Protein AF-A0A963WDK1-F1 (afdb_monomer)

Solvent-accessible surface area (backbone atoms only 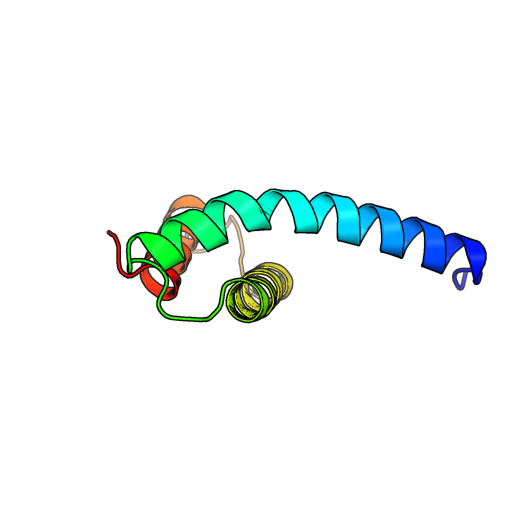— not comparable to full-atom values): 4710 Å² total; per-residue (Å²): 136,83,79,50,72,69,56,49,51,53,53,47,53,53,50,52,58,63,57,52,72,50,50,65,57,41,47,49,34,32,75,70,63,39,24,82,55,58,46,74,58,43,50,52,51,51,50,50,52,60,69,50,40,72,79,73,64,42,93,86,53,96,56,52,72,67,58,51,50,50,53,49,43,31,73,58,38,71,48,134

Sequence (80 aa):
RSLTLDERVSIGAQKDAYEAVWMPVLRALHRAGRLKARPEVARLFVFGALNWSVQWFSDRGTLSLDELTAQALLLFTGDE

pLDDT: mean 92.41, std 7.31, range [55.41, 98.31]

Secondary structure (DSSP, 8-state):
-PPPHHHHHHHHHHHHHHHHTTHHHHHHHHHTTS--S-HHHHHHHHHHHHHHHTTT--TTSSS-HHHHHHHHHHHHH---

Nearest PDB structures (foldseek):
  4mo7-assembly1_A-2  TM=8.900E-01  e=1.052E-03  Pseudomonas fluorescens A506
  4mxm-assembly1_A  TM=8.439E-01  e=8.639E-04  Pseudomonas fluorescens A506
  4mxm-assembly1_B  TM=8.166E-01  e=1.369E-03  Pseudomonas fluorescens A506
  3ccy-assembly1_A-2  TM=8.257E-01  e=1.125E-02  Bordetella parapertussis 12822
  5k7f-assembly1_B  TM=8.085E-01  e=1.370E-02  Myxococcus xanthus DK 1622

Mean predicted aligned error: 4.55 Å

Radius of gyration: 15.52 Å; Cα contacts (8 Å, |Δi|>4): 39; chains: 1; bounding box: 44×20×37 Å

Foldseek 3Di:
DDDDPVRVVVVVVVVCVVLVVQQVVLVVLVVVVQFVDDSVVLSVVLCVCVVCCVVPDDCPDPAHPVNVVVVSSCVGRVDD

Structure (mmCIF, N/CA/C/O backbone):
data_AF-A0A963WDK1-F1
#
_entry.id   AF-A0A963WDK1-F1
#
loop_
_atom_site.group_PDB
_atom_site.id
_atom_site.type_symbol
_atom_site.label_atom_id
_atom_site.label_alt_id
_atom_site.label_comp_id
_atom_site.label_asym_id
_atom_site.label_entity_id
_atom_site.label_seq_id
_atom_site.pdbx_PDB_ins_code
_atom_site.Cartn_x
_atom_site.Cartn_y
_atom_site.Cartn_z
_atom_site.occupancy
_atom_site.B_iso_or_equiv
_atom_site.auth_seq_id
_atom_site.auth_comp_id
_atom_site.auth_asym_id
_atom_site.auth_atom_id
_atom_site.pdbx_PDB_model_num
ATOM 1 N N . ARG A 1 1 ? 26.485 8.662 -5.963 1.00 66.12 1 ARG A N 1
ATOM 2 C CA . ARG A 1 1 ? 26.687 8.197 -7.358 1.00 66.12 1 ARG A CA 1
ATOM 3 C C . ARG A 1 1 ? 25.321 8.147 -8.024 1.00 66.12 1 ARG A C 1
ATOM 5 O O . ARG A 1 1 ? 24.415 7.593 -7.420 1.00 66.12 1 ARG A O 1
ATOM 12 N N . SE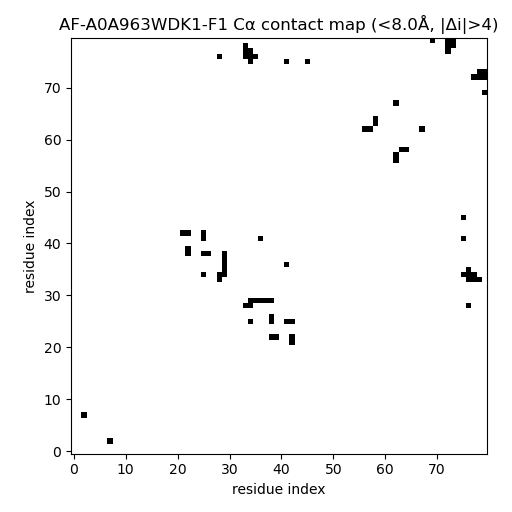R A 1 2 ? 25.150 8.778 -9.182 1.00 74.12 2 SER A N 1
ATOM 13 C CA . SER A 1 2 ? 23.872 8.779 -9.909 1.00 74.12 2 SER A CA 1
ATOM 14 C C . SER A 1 2 ? 23.695 7.470 -10.680 1.00 74.12 2 SER A C 1
ATOM 16 O O . SER A 1 2 ? 24.677 6.967 -11.220 1.00 74.12 2 SER A O 1
ATOM 18 N N . LEU A 1 3 ? 22.467 6.944 -10.727 1.00 78.81 3 LEU A N 1
ATOM 19 C CA . LEU A 1 3 ? 22.135 5.726 -11.476 1.00 78.81 3 LEU A CA 1
ATOM 20 C C . LEU A 1 3 ? 22.304 5.941 -12.985 1.00 78.81 3 LEU A C 1
ATOM 22 O O . LEU A 1 3 ? 21.821 6.956 -13.513 1.00 78.81 3 LEU A O 1
ATOM 26 N N . THR A 1 4 ? 22.931 4.978 -13.662 1.00 89.69 4 THR A N 1
ATOM 27 C CA . THR A 1 4 ? 23.000 4.898 -15.128 1.00 89.69 4 THR A CA 1
ATOM 28 C C . THR A 1 4 ? 21.612 4.629 -15.724 1.00 89.69 4 THR A C 1
ATOM 30 O O . THR A 1 4 ? 20.661 4.299 -15.010 1.00 89.69 4 THR A O 1
ATOM 33 N N . LEU A 1 5 ? 21.457 4.804 -17.039 1.00 84.94 5 LEU A N 1
ATOM 34 C CA . LEU A 1 5 ? 20.191 4.508 -17.721 1.00 84.94 5 LEU A CA 1
ATOM 35 C C . LEU A 1 5 ? 19.809 3.028 -17.580 1.00 84.94 5 LEU A C 1
ATOM 37 O O . LEU A 1 5 ? 18.671 2.734 -17.225 1.00 84.94 5 LEU A O 1
ATOM 41 N N . ASP A 1 6 ? 20.770 2.122 -17.752 1.00 84.94 6 ASP A N 1
ATOM 42 C CA . ASP A 1 6 ? 20.542 0.678 -17.639 1.00 84.94 6 ASP A CA 1
ATOM 43 C C . ASP A 1 6 ? 20.147 0.270 -16.211 1.00 84.94 6 ASP A C 1
ATOM 45 O O . ASP A 1 6 ? 19.232 -0.532 -16.018 1.00 84.94 6 ASP A O 1
ATOM 49 N N . GLU A 1 7 ? 20.762 0.884 -15.192 1.00 82.94 7 GLU A N 1
ATOM 50 C CA . GLU A 1 7 ? 20.383 0.675 -13.788 1.00 82.94 7 GLU A CA 1
ATOM 51 C C . GLU A 1 7 ? 18.949 1.155 -13.511 1.00 82.94 7 GLU A C 1
ATOM 53 O O . GLU A 1 7 ? 18.188 0.473 -12.825 1.00 82.94 7 GLU A O 1
ATOM 58 N N . ARG A 1 8 ? 18.538 2.299 -14.078 1.00 85.06 8 ARG A N 1
ATOM 59 C CA . ARG A 1 8 ? 17.165 2.821 -13.939 1.00 85.06 8 ARG A CA 1
ATOM 60 C C . ARG A 1 8 ? 16.135 1.919 -14.608 1.00 85.06 8 ARG A C 1
ATOM 62 O O . ARG A 1 8 ? 15.071 1.706 -14.034 1.00 85.06 8 ARG A O 1
ATOM 69 N N . VAL A 1 9 ? 16.446 1.399 -15.795 1.00 85.94 9 VAL A N 1
ATOM 70 C CA . VAL A 1 9 ? 15.573 0.469 -16.525 1.00 85.94 9 VAL A CA 1
ATOM 71 C C . VAL A 1 9 ? 15.407 -0.830 -15.740 1.00 85.94 9 VAL A C 1
ATOM 73 O O . VAL A 1 9 ? 14.281 -1.283 -15.548 1.00 85.94 9 VAL A O 1
ATOM 76 N N . SER A 1 10 ? 16.504 -1.388 -15.223 1.00 86.88 10 SER A N 1
ATOM 77 C CA . SER A 1 10 ? 16.474 -2.613 -14.418 1.00 86.88 10 SER A CA 1
ATOM 78 C C . SER A 1 10 ? 15.640 -2.447 -13.140 1.00 86.88 10 SER A C 1
ATOM 80 O O . SER A 1 10 ? 14.727 -3.235 -12.886 1.00 86.88 10 SER A O 1
ATOM 82 N N . ILE A 1 11 ? 15.865 -1.365 -12.384 1.00 89.25 11 ILE A N 1
ATOM 83 C CA . ILE A 1 11 ? 15.083 -1.051 -11.176 1.00 89.25 11 ILE A CA 1
ATOM 84 C C . ILE A 1 11 ? 13.601 -0.843 -11.519 1.00 89.25 11 ILE A C 1
ATOM 86 O O . ILE A 1 11 ? 12.727 -1.305 -10.784 1.00 89.25 11 ILE A O 1
ATOM 90 N N . GLY A 1 12 ? 13.308 -0.180 -12.643 1.00 88.81 12 GLY A N 1
ATOM 91 C CA . GLY A 1 12 ? 11.945 -0.009 -13.146 1.00 88.81 12 GLY A CA 1
ATOM 92 C C . GLY A 1 12 ? 11.253 -1.347 -13.404 1.00 88.81 12 GLY A C 1
ATOM 93 O O . GLY A 1 12 ? 10.167 -1.578 -12.886 1.00 88.81 12 GLY A O 1
ATOM 94 N N . ALA A 1 13 ? 11.917 -2.268 -14.104 1.00 90.12 13 ALA A N 1
ATOM 95 C CA . ALA A 1 13 ? 11.367 -3.591 -14.391 1.00 90.12 13 ALA A CA 1
ATOM 96 C C . ALA A 1 13 ? 11.108 -4.415 -13.117 1.00 90.12 13 ALA A C 1
ATOM 98 O O . ALA A 1 13 ? 10.086 -5.095 -13.011 1.00 90.12 13 ALA A O 1
ATOM 99 N N . GLN A 1 14 ? 12.000 -4.336 -12.123 1.00 92.44 14 GLN A N 1
ATOM 100 C CA . GLN A 1 14 ? 11.798 -5.002 -10.831 1.00 92.44 14 GLN A CA 1
ATOM 101 C C . GLN A 1 14 ? 10.606 -4.419 -10.067 1.00 92.44 14 GLN A C 1
ATOM 103 O O . GLN A 1 14 ? 9.797 -5.171 -9.519 1.00 92.44 14 GLN A O 1
ATOM 108 N N . LYS A 1 15 ? 10.475 -3.087 -10.059 1.00 89.69 15 LYS A N 1
ATOM 109 C CA . LYS A 1 15 ? 9.324 -2.395 -9.475 1.00 89.69 15 LYS A CA 1
ATOM 110 C C . LYS A 1 15 ? 8.030 -2.820 -10.168 1.00 89.69 15 LYS A C 1
ATOM 112 O O . LYS A 1 15 ? 7.090 -3.205 -9.482 1.00 89.69 15 LYS A O 1
ATOM 117 N N . ASP A 1 16 ? 7.992 -2.810 -11.496 1.00 90.38 16 ASP A N 1
ATOM 118 C CA . ASP A 1 16 ? 6.805 -3.187 -12.266 1.00 90.38 16 ASP A CA 1
ATOM 119 C C . ASP A 1 16 ? 6.392 -4.640 -11.995 1.00 90.38 16 ASP A C 1
ATOM 121 O O . ASP A 1 16 ? 5.207 -4.923 -11.813 1.00 90.38 16 ASP A O 1
ATOM 125 N N . ALA A 1 17 ? 7.358 -5.559 -11.894 1.00 92.62 17 ALA A N 1
ATOM 126 C CA . ALA A 1 17 ? 7.100 -6.957 -11.560 1.00 92.62 17 ALA A CA 1
ATOM 127 C C . ALA A 1 17 ? 6.524 -7.121 -10.144 1.00 92.62 17 ALA A C 1
ATOM 129 O O . ALA A 1 17 ? 5.545 -7.846 -9.958 1.00 92.62 17 ALA A O 1
ATOM 130 N N . TYR A 1 18 ? 7.092 -6.421 -9.157 1.00 93.12 18 TYR A N 1
ATOM 131 C CA . TYR A 1 18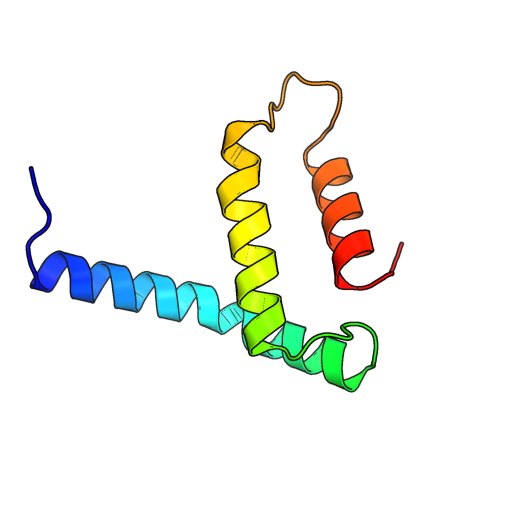 ? 6.568 -6.395 -7.790 1.00 93.12 18 TYR A CA 1
ATOM 132 C C . TYR A 1 18 ? 5.151 -5.815 -7.746 1.00 93.12 18 TYR A C 1
ATOM 134 O O . TYR A 1 18 ? 4.256 -6.364 -7.115 1.00 93.12 18 TYR A O 1
ATOM 142 N N . GLU A 1 19 ? 4.913 -4.721 -8.457 1.00 93.00 19 GLU A N 1
ATOM 143 C CA . GLU A 1 19 ? 3.624 -4.047 -8.483 1.00 93.00 19 GLU A CA 1
ATOM 144 C C . GLU A 1 19 ? 2.539 -4.851 -9.221 1.00 93.00 19 GLU A C 1
ATOM 146 O O . GLU A 1 19 ? 1.358 -4.785 -8.866 1.00 93.00 19 GLU A O 1
ATOM 151 N N . ALA A 1 20 ? 2.921 -5.646 -10.223 1.00 93.88 20 ALA A N 1
ATOM 152 C CA . ALA A 1 20 ? 2.003 -6.471 -11.001 1.00 93.88 20 ALA A CA 1
ATOM 153 C C . ALA A 1 20 ? 1.299 -7.547 -10.159 1.00 93.88 20 ALA A C 1
ATOM 155 O O . ALA A 1 20 ? 0.152 -7.894 -10.466 1.00 93.88 20 ALA A O 1
ATOM 156 N N . VAL A 1 21 ? 1.921 -8.034 -9.075 1.00 96.44 21 VAL A N 1
ATOM 157 C CA . VAL A 1 21 ? 1.334 -9.080 -8.211 1.00 96.44 21 VAL A CA 1
ATOM 158 C C . VAL A 1 21 ? 0.064 -8.616 -7.491 1.00 96.44 21 VAL A C 1
ATOM 160 O O . VAL A 1 21 ? -0.764 -9.439 -7.109 1.00 96.44 21 VAL A O 1
ATOM 163 N N . TRP A 1 22 ? -0.139 -7.301 -7.358 1.00 95.81 22 TRP A N 1
ATOM 164 C CA . TRP A 1 22 ? -1.333 -6.713 -6.744 1.00 95.81 22 TRP A CA 1
ATOM 165 C C . TRP A 1 22 ? -2.543 -6.704 -7.680 1.00 95.81 22 TRP A C 1
ATOM 167 O O . TRP A 1 22 ? -3.694 -6.696 -7.243 1.00 95.81 22 TRP A O 1
ATOM 177 N N . MET A 1 23 ? -2.319 -6.713 -8.993 1.00 97.69 23 MET A N 1
ATOM 178 C CA . MET A 1 23 ? -3.401 -6.522 -9.955 1.00 97.69 23 MET A CA 1
ATOM 179 C C . MET A 1 23 ? -4.478 -7.620 -9.935 1.00 97.69 23 MET A C 1
ATOM 181 O O . MET A 1 23 ? -5.655 -7.276 -10.075 1.00 97.69 23 MET A O 1
ATOM 185 N N . PRO A 1 24 ? -4.161 -8.921 -9.760 1.00 98.31 24 PRO A N 1
ATOM 186 C CA . PRO A 1 24 ? -5.183 -9.957 -9.625 1.00 98.31 24 PRO A CA 1
ATOM 187 C C . PRO A 1 24 ? -6.165 -9.700 -8.473 1.00 98.31 24 PRO A C 1
ATOM 189 O O . PRO A 1 24 ? -7.375 -9.774 -8.696 1.00 98.31 24 PRO A O 1
ATOM 192 N N . VAL A 1 25 ? -5.671 -9.339 -7.281 1.00 96.88 25 VAL A N 1
ATOM 193 C CA . VAL A 1 25 ? -6.525 -9.101 -6.105 1.00 96.88 25 VAL A CA 1
ATOM 194 C C . 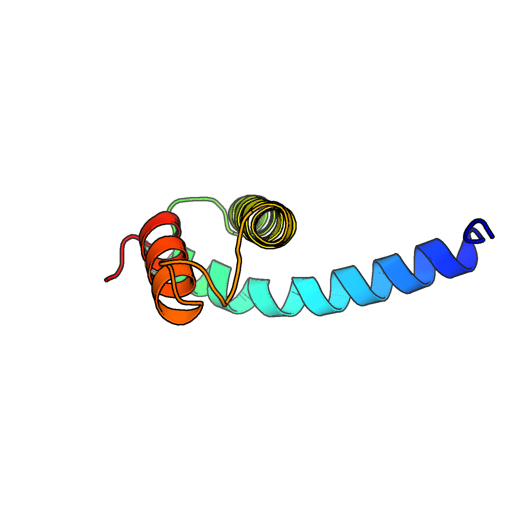VAL A 1 25 ? -7.335 -7.812 -6.245 1.00 96.88 25 VAL A C 1
ATOM 196 O O . VAL A 1 25 ? -8.542 -7.829 -6.016 1.00 96.88 25 VAL A O 1
ATOM 199 N N . LEU A 1 26 ? -6.735 -6.727 -6.746 1.00 97.00 26 LEU A N 1
ATOM 200 C CA . LEU A 1 26 ? -7.453 -5.469 -6.985 1.00 97.00 26 LEU A CA 1
ATOM 201 C C . LEU A 1 26 ? -8.581 -5.645 -8.016 1.00 97.00 26 LEU A C 1
ATOM 203 O O . LEU A 1 26 ? -9.690 -5.145 -7.824 1.00 97.00 26 LEU A O 1
ATOM 207 N N . ARG A 1 27 ? -8.350 -6.424 -9.083 1.00 98.12 27 ARG A N 1
ATOM 208 C CA . ARG A 1 27 ? -9.402 -6.778 -10.052 1.00 98.12 27 ARG A CA 1
ATOM 209 C C . ARG A 1 27 ? -10.491 -7.658 -9.445 1.00 98.12 27 ARG A C 1
ATOM 211 O O . ARG A 1 27 ? -11.652 -7.527 -9.829 1.00 98.12 27 ARG A O 1
ATOM 218 N N . ALA A 1 28 ? -10.146 -8.582 -8.550 1.00 97.69 28 ALA A N 1
ATOM 219 C CA . ALA A 1 28 ? -11.132 -9.410 -7.859 1.00 97.69 28 ALA A CA 1
ATOM 220 C C . ALA A 1 28 ? -12.024 -8.561 -6.940 1.00 97.69 28 ALA A C 1
ATOM 222 O O . ALA A 1 28 ? -13.246 -8.637 -7.054 1.00 97.69 28 ALA A O 1
ATOM 223 N N . LEU A 1 29 ? -11.426 -7.684 -6.129 1.00 96.81 29 LEU A N 1
ATOM 224 C CA . LEU A 1 29 ? -12.148 -6.760 -5.252 1.00 96.81 29 LEU A CA 1
ATOM 225 C C . LEU A 1 29 ? -13.046 -5.798 -6.036 1.00 96.81 29 LEU A C 1
ATOM 227 O O . LEU A 1 29 ? -14.170 -5.531 -5.615 1.00 96.81 29 LEU A O 1
ATOM 231 N N . HIS A 1 30 ? -12.586 -5.302 -7.188 1.00 97.31 30 HIS A N 1
ATOM 232 C CA . HIS A 1 30 ? -13.395 -4.423 -8.031 1.00 97.31 30 HIS A CA 1
ATOM 233 C C . HIS A 1 30 ? -14.608 -5.147 -8.625 1.00 97.31 30 HIS A C 1
ATOM 235 O O . HIS A 1 30 ? -15.725 -4.644 -8.543 1.00 97.31 30 HIS A O 1
ATOM 241 N N . ARG A 1 31 ? -14.419 -6.369 -9.149 1.00 97.69 31 ARG A N 1
ATOM 242 C CA . ARG A 1 31 ? -15.529 -7.204 -9.649 1.00 97.69 31 ARG A CA 1
ATOM 243 C C . ARG A 1 31 ? -16.531 -7.566 -8.554 1.00 97.69 31 ARG A C 1
ATOM 245 O O . ARG A 1 31 ? -17.721 -7.624 -8.831 1.00 97.69 31 ARG A O 1
ATOM 252 N N . ALA A 1 32 ? -16.060 -7.776 -7.326 1.00 96.31 32 ALA A N 1
ATOM 253 C CA . ALA A 1 32 ? -16.909 -8.000 -6.157 1.00 96.31 32 ALA A CA 1
ATOM 254 C C . ALA A 1 32 ? -17.586 -6.714 -5.641 1.00 96.31 32 ALA A C 1
ATOM 256 O O . ALA A 1 32 ? -18.338 -6.757 -4.672 1.00 96.31 32 ALA A O 1
ATOM 257 N N . GLY A 1 33 ? -17.304 -5.552 -6.241 1.00 95.44 33 GLY A N 1
ATOM 258 C CA . GLY A 1 33 ? -17.836 -4.264 -5.809 1.00 95.44 33 GLY A CA 1
ATOM 259 C C . GLY A 1 33 ? -17.274 -3.768 -4.474 1.00 95.44 33 GLY A C 1
ATOM 260 O O . GLY A 1 33 ? -17.799 -2.793 -3.936 1.00 95.44 33 GLY A O 1
ATOM 261 N N . ARG A 1 34 ? -16.226 -4.401 -3.936 1.00 95.44 34 ARG A N 1
ATOM 262 C CA . ARG A 1 34 ? -15.565 -4.008 -2.682 1.00 95.44 34 ARG A CA 1
ATOM 263 C C . ARG A 1 34 ? -14.545 -2.899 -2.896 1.00 95.44 34 ARG A C 1
ATOM 265 O O . ARG A 1 34 ? -14.503 -1.958 -2.122 1.00 95.44 34 ARG A O 1
ATOM 272 N N . LEU A 1 35 ? -13.845 -2.911 -4.026 1.00 96.25 35 LEU A N 1
ATOM 273 C CA . LEU A 1 35 ? -13.020 -1.785 -4.461 1.00 96.25 35 LEU A CA 1
ATOM 274 C C . LEU A 1 35 ? -13.782 -0.933 -5.482 1.00 96.25 35 LEU A C 1
ATOM 276 O O . LEU A 1 35 ? -14.034 -1.375 -6.602 1.00 96.25 35 LEU A O 1
ATOM 280 N N . LYS A 1 36 ? -14.154 0.299 -5.121 1.00 95.12 36 LYS A N 1
ATOM 281 C CA . LYS A 1 36 ? -14.965 1.167 -6.001 1.00 95.12 36 LYS A CA 1
ATOM 282 C C . LYS A 1 36 ? -14.161 1.803 -7.137 1.00 95.12 36 LYS A C 1
ATOM 284 O O . LYS A 1 36 ? -14.682 1.987 -8.234 1.00 95.12 36 LYS A O 1
ATOM 289 N N . ALA A 1 37 ? -12.896 2.131 -6.885 1.00 96.25 37 ALA A N 1
ATOM 290 C CA . ALA A 1 37 ? -12.008 2.702 -7.891 1.00 96.25 37 ALA A CA 1
ATOM 291 C C . ALA A 1 37 ? -11.598 1.660 -8.946 1.00 96.25 37 ALA A C 1
ATOM 293 O O . ALA A 1 37 ? -11.557 0.460 -8.672 1.00 96.25 37 ALA A O 1
ATOM 294 N N . ARG A 1 38 ? -11.233 2.128 -10.147 1.00 97.88 38 ARG A N 1
ATOM 295 C CA . ARG A 1 38 ? -10.631 1.266 -11.179 1.00 97.88 38 ARG A CA 1
ATOM 296 C C . ARG A 1 38 ? -9.327 0.647 -10.645 1.00 97.88 38 ARG A C 1
ATOM 298 O O . ARG A 1 38 ? -8.542 1.398 -10.058 1.00 97.88 38 ARG A O 1
ATOM 305 N N . PRO A 1 39 ? -9.050 -0.652 -10.872 1.00 97.06 39 PRO A N 1
ATOM 306 C CA . PRO A 1 39 ? -7.893 -1.347 -10.297 1.00 97.06 39 PRO A CA 1
ATOM 307 C C . PRO A 1 39 ? -6.546 -0.647 -10.519 1.00 97.06 39 PRO A C 1
ATOM 309 O O . PRO A 1 39 ? -5.745 -0.548 -9.595 1.00 97.06 39 PRO A O 1
ATOM 312 N N . GLU A 1 40 ? -6.309 -0.104 -11.712 1.00 96.25 40 GLU A N 1
ATOM 313 C CA . GLU A 1 40 ? -5.057 0.571 -12.068 1.00 96.25 40 GLU A CA 1
ATOM 314 C C . GLU A 1 40 ? -4.878 1.884 -11.293 1.00 96.25 40 GLU A C 1
ATOM 316 O O . GLU A 1 40 ? -3.771 2.215 -10.879 1.00 96.25 40 GLU A O 1
ATOM 321 N N . VAL A 1 41 ? -5.969 2.618 -11.056 1.00 97.25 41 VAL A N 1
ATOM 322 C CA . VAL A 1 41 ? -5.952 3.871 -10.284 1.00 97.25 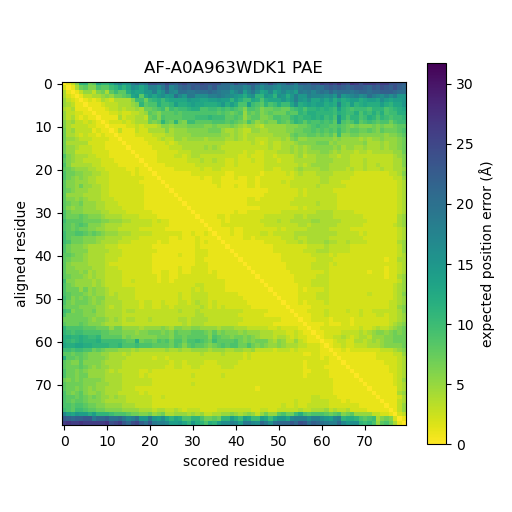41 VAL A CA 1
ATOM 323 C C . VAL A 1 41 ? -5.837 3.576 -8.789 1.00 97.25 41 VAL A C 1
ATOM 325 O O . VAL A 1 41 ? -5.054 4.215 -8.093 1.00 97.25 41 VAL A O 1
ATOM 328 N N . ALA A 1 42 ? -6.571 2.573 -8.300 1.00 96.56 42 ALA A N 1
ATOM 329 C CA . ALA A 1 42 ? -6.477 2.115 -6.918 1.00 96.56 42 ALA A CA 1
ATOM 330 C C . ALA A 1 42 ? -5.047 1.695 -6.564 1.00 96.56 42 ALA A C 1
ATOM 332 O O . ALA A 1 42 ? -4.540 2.077 -5.515 1.00 96.56 42 ALA A O 1
ATOM 333 N N . ARG A 1 43 ? -4.368 0.987 -7.475 1.00 96.50 43 ARG A N 1
ATOM 334 C CA . ARG A 1 43 ? -2.961 0.608 -7.327 1.00 96.50 43 ARG A CA 1
ATOM 335 C C . ARG A 1 43 ? -2.065 1.824 -7.063 1.00 96.50 43 ARG A C 1
ATOM 337 O O . ARG A 1 43 ? -1.234 1.775 -6.162 1.00 96.50 43 ARG A O 1
ATOM 344 N N . LEU A 1 44 ? -2.249 2.913 -7.815 1.00 96.00 44 LEU A N 1
ATOM 345 C CA . LEU A 1 44 ? -1.482 4.150 -7.628 1.00 96.00 44 LEU A CA 1
ATOM 346 C C . LEU A 1 44 ? -1.755 4.792 -6.265 1.00 96.00 44 LEU A C 1
ATOM 348 O O . LEU A 1 44 ? -0.812 5.219 -5.603 1.00 96.00 44 LEU A O 1
ATOM 352 N N . PHE A 1 45 ? -3.015 4.831 -5.825 1.00 96.75 45 PHE A N 1
ATOM 353 C CA . PHE A 1 45 ? -3.356 5.374 -4.509 1.00 96.75 45 PHE A CA 1
ATOM 354 C C . PHE A 1 45 ? -2.799 4.530 -3.363 1.00 96.75 45 PHE A C 1
ATOM 356 O O . PHE A 1 45 ? -2.207 5.095 -2.447 1.00 96.75 45 PHE A O 1
ATOM 363 N N . VAL A 1 46 ? -2.927 3.201 -3.431 1.00 95.44 46 VAL A N 1
ATOM 364 C CA . VAL A 1 46 ? -2.390 2.284 -2.416 1.00 95.44 46 VAL A CA 1
ATOM 365 C C . VAL A 1 46 ? -0.876 2.450 -2.307 1.00 95.44 46 VAL A C 1
ATOM 367 O O . VAL A 1 46 ? -0.372 2.713 -1.219 1.00 95.44 46 VAL A O 1
ATOM 370 N N . PHE A 1 47 ? -0.138 2.389 -3.420 1.00 94.81 47 PHE A N 1
ATOM 371 C CA . PHE A 1 47 ? 1.314 2.581 -3.373 1.00 94.81 47 PHE A CA 1
ATOM 372 C C . PHE A 1 47 ? 1.717 3.996 -2.965 1.00 94.81 47 PHE A C 1
ATOM 374 O O . PHE A 1 47 ? 2.709 4.152 -2.263 1.00 94.81 47 PHE A O 1
ATOM 381 N N . GLY A 1 48 ? 0.966 5.025 -3.362 1.00 95.62 48 GLY A N 1
ATOM 382 C CA . GLY A 1 48 ? 1.202 6.391 -2.898 1.00 95.62 48 GLY A CA 1
ATOM 383 C C . GLY A 1 48 ? 1.067 6.506 -1.379 1.00 95.62 48 GLY A C 1
ATOM 384 O O . GLY A 1 48 ? 1.970 7.016 -0.720 1.00 95.62 48 GLY A O 1
ATOM 385 N N . ALA A 1 49 ? -0.019 5.969 -0.819 1.00 95.88 49 ALA A N 1
ATOM 386 C CA . ALA A 1 49 ? -0.276 5.977 0.617 1.00 95.88 49 ALA A CA 1
ATOM 387 C C . ALA A 1 49 ? 0.772 5.167 1.402 1.00 95.88 49 ALA A C 1
ATOM 389 O O . ALA A 1 49 ? 1.320 5.673 2.379 1.00 95.88 49 ALA A O 1
ATOM 390 N N . LEU A 1 50 ? 1.104 3.951 0.952 1.00 94.25 50 LEU A N 1
ATOM 391 C CA . LEU A 1 50 ? 2.104 3.097 1.605 1.00 94.25 50 LEU A CA 1
ATOM 392 C C . LEU A 1 50 ? 3.526 3.668 1.499 1.00 94.25 50 LEU A C 1
ATOM 394 O O . LEU A 1 50 ? 4.273 3.632 2.468 1.00 94.25 50 LEU A O 1
ATOM 398 N N . ASN A 1 51 ? 3.910 4.242 0.355 1.00 94.19 51 ASN A N 1
ATOM 399 C CA . ASN A 1 51 ? 5.230 4.866 0.218 1.00 94.19 51 ASN A CA 1
ATOM 400 C C . ASN A 1 51 ? 5.347 6.162 1.028 1.00 94.19 51 ASN A C 1
ATOM 402 O O . ASN A 1 51 ? 6.455 6.552 1.385 1.00 94.19 51 ASN A O 1
ATOM 406 N N . TRP A 1 52 ? 4.233 6.844 1.309 1.00 96.75 52 TRP A N 1
ATOM 407 C CA . TRP A 1 52 ? 4.228 8.035 2.156 1.00 96.75 52 TRP A CA 1
ATOM 408 C C . TRP A 1 52 ? 4.149 7.705 3.650 1.00 96.75 52 TRP A C 1
ATOM 410 O O . TRP A 1 52 ? 4.635 8.489 4.462 1.00 96.75 52 TRP A O 1
ATOM 420 N N . SER A 1 53 ? 3.582 6.554 4.034 1.00 96.19 53 SER A N 1
ATOM 421 C CA . SER A 1 53 ? 3.423 6.179 5.447 1.00 96.19 53 SER A CA 1
ATOM 422 C C . SER A 1 53 ? 4.748 6.155 6.204 1.00 96.19 53 SER A C 1
ATOM 424 O O . SER A 1 53 ? 4.805 6.597 7.347 1.00 96.19 53 SER A O 1
ATOM 426 N N . VAL A 1 54 ? 5.839 5.770 5.538 1.00 94.19 54 VAL A N 1
ATOM 427 C CA . VAL A 1 54 ? 7.193 5.755 6.118 1.00 94.19 54 VAL A CA 1
ATOM 428 C C . VAL A 1 54 ? 7.681 7.128 6.598 1.00 94.19 54 VAL A C 1
ATOM 430 O O . VAL A 1 54 ? 8.631 7.190 7.369 1.00 94.19 54 VAL A O 1
ATOM 433 N N . GLN A 1 55 ? 7.068 8.231 6.148 1.00 96.88 55 GLN A N 1
ATOM 434 C CA . GLN A 1 55 ? 7.444 9.587 6.568 1.00 96.88 55 GLN A CA 1
ATOM 435 C C . GLN A 1 55 ? 6.921 9.952 7.961 1.00 96.88 55 GLN A C 1
ATOM 437 O O . GLN A 1 55 ? 7.437 10.882 8.576 1.00 96.88 55 GLN A O 1
ATOM 442 N N . TRP A 1 56 ? 5.887 9.267 8.450 1.00 94.88 56 TRP A N 1
ATOM 443 C CA . TRP A 1 56 ? 5.204 9.637 9.694 1.00 94.88 56 TRP A CA 1
ATOM 444 C C . TRP A 1 56 ? 4.888 8.450 10.608 1.00 94.88 56 TRP A C 1
ATOM 446 O O . TRP A 1 56 ? 4.671 8.653 11.802 1.00 94.88 56 TRP A O 1
ATOM 456 N N . PHE A 1 57 ? 4.872 7.220 10.091 1.00 96.75 57 PHE A N 1
ATOM 457 C CA . PHE A 1 57 ? 4.689 6.019 10.896 1.00 96.75 57 PHE A CA 1
ATOM 458 C C . PHE A 1 57 ? 5.914 5.764 11.783 1.00 96.75 57 PHE A C 1
ATOM 460 O O . PHE A 1 57 ? 7.057 5.841 11.334 1.00 96.75 57 PHE A O 1
ATOM 467 N N . SER A 1 58 ? 5.667 5.408 13.044 1.00 95.56 58 SER A N 1
ATOM 468 C CA . SER A 1 58 ? 6.694 4.967 13.982 1.00 95.56 58 SER A CA 1
ATOM 469 C C . SER A 1 58 ? 6.187 3.763 14.765 1.00 95.56 58 SER A C 1
ATOM 471 O O . SER A 1 58 ? 5.124 3.827 15.375 1.00 95.56 58 SER A O 1
ATOM 473 N N . ASP A 1 59 ? 6.994 2.704 14.806 1.00 92.25 59 ASP A N 1
ATOM 474 C CA . ASP A 1 59 ? 6.760 1.484 15.593 1.00 92.25 59 ASP A CA 1
ATOM 475 C C . ASP A 1 59 ? 6.762 1.712 17.115 1.00 9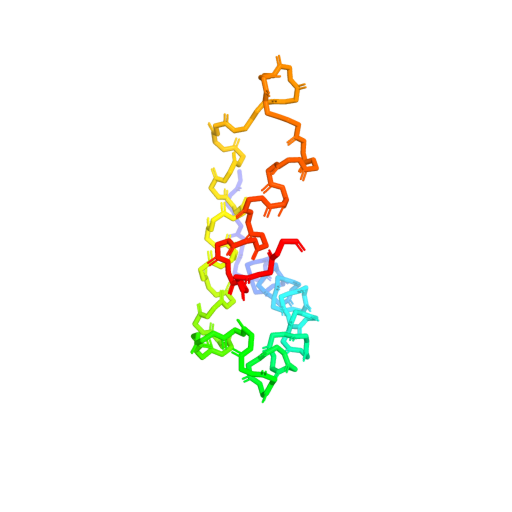2.25 59 ASP A C 1
ATOM 477 O O . ASP A 1 59 ? 6.301 0.867 17.877 1.00 92.25 59 ASP A O 1
ATOM 481 N N . ARG A 1 60 ? 7.261 2.869 17.561 1.00 94.00 60 ARG A N 1
ATOM 482 C CA . ARG A 1 60 ? 7.221 3.340 18.953 1.00 94.00 60 ARG A CA 1
ATOM 483 C C . ARG A 1 60 ? 6.065 4.304 19.231 1.00 94.00 60 ARG A C 1
ATOM 485 O O . ARG A 1 60 ? 5.963 4.822 20.341 1.00 94.00 60 ARG A O 1
ATOM 492 N N . GLY A 1 61 ? 5.241 4.592 18.225 1.00 92.94 61 GLY A N 1
ATOM 493 C CA . GLY A 1 61 ? 4.058 5.433 18.353 1.00 92.94 61 GLY A CA 1
ATOM 494 C C . GLY A 1 61 ? 2.864 4.699 18.964 1.00 92.94 61 GLY A C 1
ATO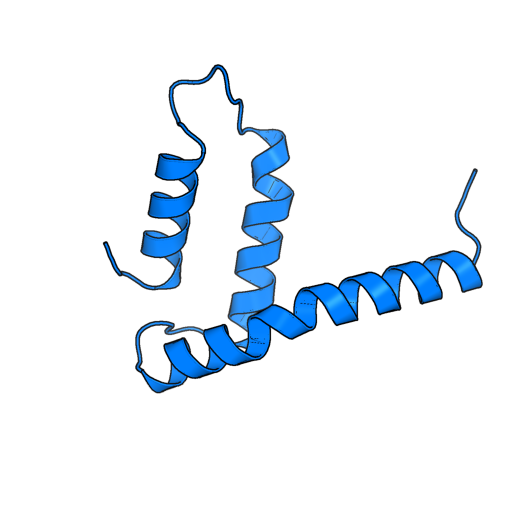M 495 O O . GLY A 1 61 ? 2.942 3.543 19.366 1.00 92.94 61 GLY A O 1
ATOM 496 N N . THR A 1 62 ? 1.728 5.392 19.011 1.00 92.62 62 THR A N 1
ATOM 497 C CA . THR A 1 62 ? 0.453 4.849 19.507 1.00 92.62 62 THR A CA 1
ATOM 498 C C . THR A 1 62 ? -0.307 4.027 18.467 1.00 92.62 62 THR A C 1
ATOM 500 O O . THR A 1 62 ? -1.370 3.514 18.785 1.00 92.62 62 THR A O 1
ATOM 503 N N . LEU A 1 63 ? 0.185 3.969 17.227 1.00 95.00 63 LEU A N 1
ATOM 504 C CA . LEU A 1 63 ? -0.432 3.244 16.122 1.00 95.00 63 LEU A CA 1
ATOM 505 C C . LEU A 1 63 ? 0.473 2.074 15.748 1.00 95.00 63 LEU A C 1
ATOM 507 O O . LEU A 1 63 ? 1.586 2.282 15.265 1.00 95.00 63 LEU A O 1
ATOM 511 N N . SER A 1 64 ? -0.003 0.856 15.964 1.00 95.94 64 SER A N 1
ATOM 512 C CA . SER A 1 64 ? 0.684 -0.355 15.524 1.00 95.94 64 SER A CA 1
ATOM 513 C C . SER A 1 64 ? 0.597 -0.533 14.004 1.00 95.94 64 SER A C 1
ATOM 515 O O . SER A 1 64 ? -0.245 0.057 13.321 1.00 95.94 64 SER A O 1
ATOM 517 N N . LEU A 1 65 ? 1.475 -1.375 13.451 1.00 95.38 65 LEU A N 1
ATOM 518 C CA . LEU A 1 65 ? 1.443 -1.712 12.025 1.00 95.38 65 LEU A CA 1
ATOM 519 C C . LEU A 1 65 ? 0.137 -2.424 11.632 1.00 95.38 65 LEU A C 1
ATOM 521 O O . LEU A 1 65 ? -0.390 -2.177 10.545 1.00 95.38 65 LEU A O 1
ATOM 525 N N . ASP A 1 66 ? -0.397 -3.266 12.516 1.00 95.50 66 ASP A N 1
ATOM 526 C CA . ASP A 1 66 ? -1.660 -3.972 12.292 1.00 95.50 66 ASP A CA 1
ATOM 527 C C . ASP A 1 66 ? -2.838 -2.990 12.262 1.00 95.50 66 ASP A C 1
ATOM 529 O O . ASP A 1 66 ? -3.654 -3.040 11.343 1.00 95.50 66 ASP A O 1
ATOM 533 N N . GLU A 1 67 ? -2.885 -2.025 13.187 1.00 95.81 67 GLU A N 1
ATOM 534 C CA . GLU A 1 67 ? -3.907 -0.969 13.180 1.00 95.81 67 GLU A CA 1
ATOM 535 C C . GLU A 1 67 ? -3.795 -0.074 11.941 1.00 95.81 67 GLU A C 1
ATOM 537 O O . GLU A 1 67 ? -4.808 0.236 11.314 1.00 95.81 67 GLU A O 1
ATOM 542 N N . LEU A 1 68 ? -2.579 0.306 11.530 1.00 95.44 68 LEU A N 1
ATOM 543 C CA . LEU A 1 68 ? -2.371 1.051 10.285 1.00 95.44 68 LEU A CA 1
ATOM 544 C C . LEU A 1 68 ? -2.873 0.261 9.066 1.00 95.44 68 LEU A C 1
ATOM 546 O O . LEU A 1 68 ? -3.509 0.825 8.173 1.00 95.44 68 LEU A O 1
ATOM 550 N N . THR A 1 69 ? -2.606 -1.044 9.034 1.00 94.50 69 THR A N 1
ATOM 551 C CA . THR A 1 69 ? -3.057 -1.932 7.957 1.00 94.50 69 THR A CA 1
ATOM 552 C C . THR A 1 69 ? -4.581 -2.023 7.930 1.00 94.50 69 THR A C 1
ATOM 554 O O . THR A 1 69 ? -5.172 -1.882 6.860 1.00 94.50 69 THR A O 1
ATOM 557 N N . ALA A 1 70 ? -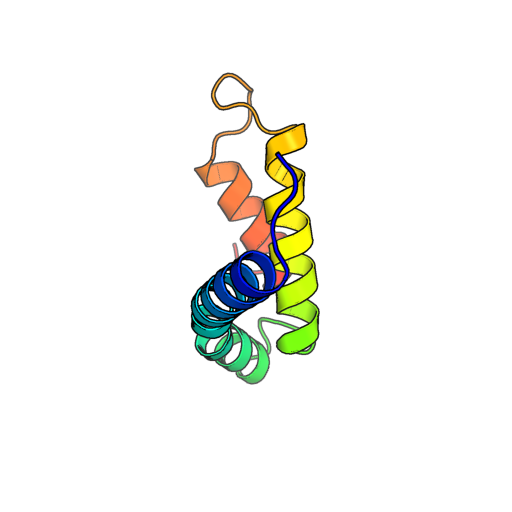5.226 -2.167 9.091 1.00 95.06 70 ALA A N 1
ATOM 558 C CA . ALA A 1 70 ? -6.682 -2.172 9.204 1.00 95.06 70 ALA A CA 1
ATOM 559 C C . ALA A 1 70 ? -7.299 -0.856 8.698 1.00 95.06 70 ALA A C 1
ATOM 561 O O . ALA A 1 70 ? -8.232 -0.881 7.899 1.00 95.06 70 ALA A O 1
ATOM 562 N N . GLN A 1 71 ? -6.729 0.299 9.064 1.00 94.75 71 GLN A N 1
ATOM 563 C CA . GLN A 1 71 ? -7.181 1.603 8.560 1.00 94.75 71 GLN A CA 1
ATOM 564 C C . GLN A 1 71 ? -7.030 1.726 7.035 1.00 94.75 71 GLN A C 1
ATOM 566 O O . GLN A 1 71 ? -7.905 2.275 6.365 1.00 94.75 71 GLN A O 1
ATOM 571 N N . ALA A 1 72 ? -5.943 1.199 6.463 1.00 94.56 72 ALA A N 1
ATOM 572 C CA . ALA A 1 72 ? -5.748 1.196 5.016 1.00 94.56 72 ALA A CA 1
ATOM 573 C C . ALA A 1 72 ? -6.771 0.297 4.301 1.00 94.56 72 ALA A C 1
ATOM 575 O O . ALA A 1 72 ? -7.344 0.708 3.291 1.00 94.56 72 ALA A O 1
ATOM 576 N N . LEU A 1 73 ? -7.031 -0.906 4.821 1.00 94.19 73 LEU A N 1
ATOM 577 C CA . LEU A 1 73 ? -8.048 -1.809 4.273 1.00 94.19 73 LEU A CA 1
ATOM 578 C C . LEU A 1 73 ? -9.437 -1.165 4.327 1.00 94.19 73 LEU A C 1
ATOM 580 O O . LEU A 1 73 ? -10.093 -1.066 3.289 1.00 94.19 73 LEU A O 1
ATOM 584 N N . LEU A 1 74 ? -9.816 -0.603 5.478 1.00 94.38 74 LEU A N 1
ATOM 585 C CA . LEU A 1 74 ? -11.067 0.133 5.645 1.00 94.38 74 LEU A CA 1
ATOM 586 C C . LEU A 1 74 ? -11.198 1.269 4.619 1.00 94.38 74 LEU A C 1
ATOM 588 O O . LEU A 1 74 ? -12.231 1.397 3.961 1.00 94.38 74 LEU A O 1
ATOM 592 N N . LEU A 1 75 ? -10.141 2.064 4.425 1.00 94.50 75 LEU A N 1
ATOM 593 C CA . LEU A 1 75 ? -10.134 3.176 3.472 1.00 94.50 75 LEU A CA 1
ATOM 5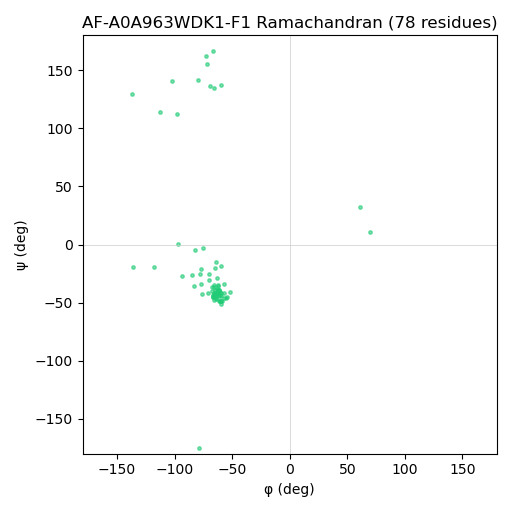94 C C . LEU A 1 75 ? -10.332 2.718 2.018 1.00 94.50 75 LEU A C 1
ATOM 596 O O . LEU A 1 75 ? -11.032 3.384 1.252 1.00 94.50 75 LEU A O 1
ATOM 600 N N . PHE A 1 76 ? -9.697 1.616 1.610 1.00 93.38 76 PHE A N 1
ATOM 601 C CA . PHE A 1 76 ? -9.672 1.198 0.205 1.00 93.38 76 PHE A CA 1
ATOM 602 C C . PHE A 1 76 ? -10.773 0.205 -0.178 1.00 93.38 76 PHE A C 1
ATOM 604 O O . PHE A 1 76 ? -11.172 0.182 -1.347 1.00 93.38 76 PHE A O 1
ATOM 611 N N . THR A 1 77 ? -11.280 -0.600 0.756 1.00 91.25 77 THR A N 1
ATOM 612 C CA . THR A 1 77 ? -12.302 -1.624 0.473 1.00 91.25 77 THR A CA 1
ATOM 613 C C . THR A 1 77 ? -13.620 -1.386 1.211 1.00 91.25 77 THR A C 1
ATOM 615 O O . THR A 1 77 ? -14.673 -1.878 0.782 1.00 91.25 77 THR A O 1
ATOM 618 N N . GLY A 1 78 ? -13.607 -0.591 2.285 1.00 83.81 78 GLY A N 1
ATOM 619 C CA . GLY A 1 78 ? -14.766 -0.431 3.162 1.00 83.81 78 GLY A CA 1
ATOM 620 C C . GLY A 1 78 ? -15.188 -1.755 3.802 1.00 83.81 78 GLY A C 1
ATOM 621 O O . GLY A 1 78 ? -16.390 -2.005 3.927 1.00 83.81 78 GLY A O 1
ATOM 622 N N . ASP A 1 79 ? -14.221 -2.634 4.070 1.00 69.44 79 ASP A N 1
ATOM 623 C CA . ASP A 1 79 ? -14.356 -3.812 4.927 1.00 69.44 79 ASP A CA 1
ATOM 624 C C . ASP A 1 79 ? -13.704 -3.497 6.284 1.00 69.44 79 ASP A C 1
ATOM 626 O O . ASP A 1 79 ? -12.665 -2.832 6.312 1.00 69.44 79 ASP A O 1
ATOM 630 N N . GLU A 1 80 ? -14.325 -3.951 7.376 1.00 55.41 80 GLU A N 1
ATOM 631 C CA . GLU A 1 80 ? -13.704 -4.039 8.709 1.00 55.41 80 GLU A CA 1
ATOM 632 C C . GLU A 1 80 ? -12.998 -5.389 8.880 1.00 55.41 80 GLU A C 1
ATOM 634 O O . GLU A 1 80 ? -13.579 -6.415 8.447 1.00 55.41 80 GLU A O 1
#